Protein AF-A0A2M8NZD1-F1 (afdb_monomer)

Sequence (65 aa):
MSYVVQGGNLPGAIRHETELPKVGMRVKVGSQICRIIEVYEMMPPRDNIQFIHVVVASEHDVAFS

Secondary structure (DSSP, 8-state):
-EEEETT--SPPEE---SSPP-TT-EEEETTEEEEEEEEEEEEEEETTEEEEEEEEEETTT----

pLDDT: mean 76.97, std 12.95, range [42.5, 93.94]

Solvent-accessible surface area (backbone atoms only — not comparable to full-atom values): 4108 Å² total; per-residue (Å²): 65,41,40,40,50,65,97,51,93,63,81,60,50,78,46,92,69,95,68,86,87,50,69,72,40,77,46,76,58,92,94,43,64,24,30,28,70,42,78,42,75,77,51,80,68,53,91,96,47,68,49,40,42,35,38,25,37,49,61,90,74,56,80,87,126

Structure (mmCIF, N/CA/C/O backbone):
data_AF-A0A2M8NZD1-F1
#
_entry.id   AF-A0A2M8NZD1-F1
#
loop_
_atom_site.group_PDB
_atom_site.id
_atom_site.type_symbol
_atom_site.label_atom_id
_atom_site.label_alt_id
_atom_site.label_comp_id
_atom_site.label_asym_id
_atom_site.label_entity_id
_atom_site.label_seq_id
_atom_site.pdbx_PDB_ins_code
_atom_site.Cartn_x
_atom_site.Cartn_y
_atom_site.Cartn_z
_atom_site.occupancy
_atom_site.B_iso_or_equiv
_atom_site.auth_seq_id
_atom_site.auth_comp_id
_atom_site.auth_asym_id
_atom_site.auth_atom_id
_atom_site.pdbx_PDB_model_num
ATOM 1 N N . MET A 1 1 ? -7.357 -4.199 2.752 1.00 64.31 1 MET A N 1
ATOM 2 C CA . MET A 1 1 ? -6.361 -3.386 2.028 1.00 64.31 1 MET A CA 1
ATOM 3 C C . MET A 1 1 ? -6.466 -3.663 0.538 1.00 64.31 1 MET A C 1
ATOM 5 O O . MET A 1 1 ? -6.617 -4.824 0.171 1.00 64.31 1 MET A O 1
ATOM 9 N N . SER A 1 2 ? -6.437 -2.622 -0.295 1.00 63.78 2 SER A N 1
ATOM 10 C CA . SER A 1 2 ? -6.374 -2.752 -1.758 1.00 63.78 2 SER A CA 1
ATOM 11 C C . SER A 1 2 ? -4.963 -2.419 -2.235 1.00 63.78 2 SER A C 1
ATOM 13 O O . SER A 1 2 ? -4.456 -1.347 -1.903 1.00 63.78 2 SER A O 1
ATOM 15 N N . TYR A 1 3 ? -4.339 -3.335 -2.976 1.00 63.97 3 TYR A N 1
ATOM 16 C CA . TYR A 1 3 ? -3.005 -3.166 -3.549 1.00 63.97 3 TYR A CA 1
ATOM 17 C C . TYR A 1 3 ? -3.099 -2.872 -5.043 1.00 63.97 3 TYR A C 1
ATOM 19 O O . TYR A 1 3 ? -3.641 -3.684 -5.796 1.00 63.97 3 TYR A O 1
ATOM 27 N N . VAL A 1 4 ? -2.505 -1.760 -5.475 1.00 68.31 4 VAL A N 1
ATOM 28 C CA . VAL A 1 4 ? -2.310 -1.428 -6.891 1.00 68.31 4 VAL A CA 1
ATOM 29 C C . VAL A 1 4 ? -0.814 -1.409 -7.187 1.00 68.31 4 VAL A C 1
ATOM 31 O O . VAL A 1 4 ? -0.043 -0.723 -6.518 1.00 68.31 4 VAL A O 1
ATOM 34 N N . VAL A 1 5 ? -0.393 -2.200 -8.175 1.00 69.06 5 VAL A N 1
ATOM 35 C CA . VAL A 1 5 ? 1.004 -2.239 -8.625 1.00 69.06 5 VAL A CA 1
ATOM 36 C C . VAL A 1 5 ? 1.213 -1.112 -9.628 1.00 69.06 5 VAL A C 1
ATOM 38 O O . VAL A 1 5 ? 0.569 -1.092 -10.678 1.00 69.06 5 VAL A O 1
ATOM 41 N N . GLN A 1 6 ? 2.105 -0.175 -9.3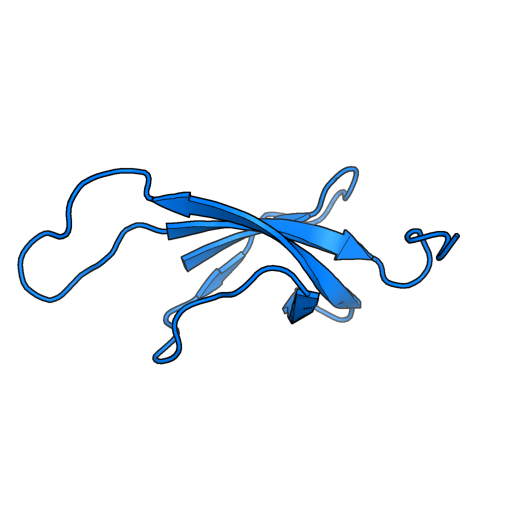16 1.00 68.69 6 GLN A N 1
ATOM 42 C CA . GLN A 1 6 ? 2.438 0.925 -10.215 1.00 68.69 6 GLN A CA 1
ATOM 43 C C . GLN A 1 6 ? 3.007 0.373 -11.528 1.00 68.69 6 GLN A C 1
ATOM 45 O O . GLN A 1 6 ? 3.938 -0.427 -11.515 1.00 68.69 6 GLN A O 1
ATOM 50 N N . GLY A 1 7 ? 2.421 0.770 -12.662 1.00 63.06 7 GLY A N 1
ATOM 51 C CA . GLY A 1 7 ? 2.845 0.316 -13.994 1.00 63.06 7 GLY A CA 1
ATOM 52 C C . GLY A 1 7 ? 2.615 -1.176 -14.286 1.00 63.06 7 GLY A C 1
ATOM 53 O O . GLY A 1 7 ? 2.986 -1.648 -15.358 1.00 63.06 7 GLY A O 1
ATOM 54 N N . GLY A 1 8 ? 2.011 -1.929 -13.361 1.00 61.03 8 GLY A N 1
ATOM 55 C CA . GLY A 1 8 ? 1.811 -3.370 -13.485 1.00 61.03 8 GLY A CA 1
ATOM 56 C C . GLY A 1 8 ? 0.502 -3.741 -14.183 1.00 61.03 8 GLY A C 1
ATOM 57 O O . GLY A 1 8 ? -0.510 -3.063 -14.043 1.00 61.03 8 GLY A O 1
ATOM 58 N N . ASN A 1 9 ? 0.504 -4.880 -14.880 1.00 57.38 9 ASN A N 1
ATOM 59 C CA . ASN A 1 9 ? -0.684 -5.445 -15.540 1.00 57.38 9 ASN A CA 1
ATOM 60 C C . ASN A 1 9 ? -1.433 -6.466 -14.654 1.00 57.38 9 ASN A C 1
ATOM 62 O O . ASN A 1 9 ? -2.220 -7.276 -15.145 1.00 57.38 9 ASN A O 1
ATOM 66 N N . LEU A 1 10 ? -1.132 -6.494 -13.350 1.00 59.88 10 LEU A N 1
ATOM 67 C CA . LEU A 1 10 ? -1.784 -7.393 -12.403 1.00 59.88 10 LEU A CA 1
ATOM 68 C C . LEU A 1 10 ? -3.127 -6.788 -11.974 1.00 59.88 10 LEU A C 1
ATOM 70 O O . LEU A 1 10 ? -3.158 -5.616 -11.592 1.00 59.88 10 LEU A O 1
ATOM 74 N N . PRO A 1 11 ? -4.224 -7.565 -11.975 1.00 55.97 11 PRO A N 1
ATOM 75 C CA . PRO A 1 11 ? -5.459 -7.114 -11.356 1.00 55.97 11 PRO A CA 1
ATOM 76 C C . PRO A 1 11 ? -5.151 -6.878 -9.876 1.00 55.97 11 PRO A C 1
ATOM 78 O O . PRO A 1 11 ? -4.662 -7.784 -9.198 1.00 55.97 11 PRO A O 1
ATOM 81 N N . GLY A 1 12 ? -5.341 -5.646 -9.398 1.00 59.03 12 GLY A N 1
ATOM 82 C CA . GLY A 1 12 ? -5.068 -5.289 -8.007 1.00 59.03 12 GLY A CA 1
ATOM 83 C C . GLY A 1 12 ? -5.66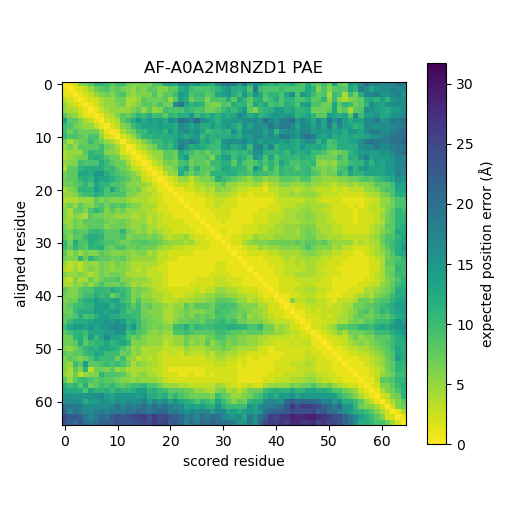7 -6.306 -7.029 1.00 59.03 12 GLY A C 1
ATOM 84 O O . GLY A 1 12 ? -6.710 -6.906 -7.292 1.00 59.03 12 GLY A O 1
ATOM 85 N N . ALA A 1 13 ? -4.994 -6.539 -5.904 1.00 63.66 13 ALA A N 1
ATOM 86 C CA . ALA A 1 13 ? -5.407 -7.551 -4.936 1.00 63.66 13 ALA A CA 1
ATOM 87 C C . ALA A 1 13 ? -6.082 -6.894 -3.728 1.00 63.66 13 ALA A C 1
ATOM 89 O O . ALA A 1 13 ? -5.523 -5.977 -3.127 1.00 63.66 13 ALA A O 1
ATOM 90 N N . ILE A 1 14 ? -7.254 -7.392 -3.326 1.00 65.38 14 ILE A N 1
ATOM 91 C CA . ILE A 1 14 ? -7.874 -7.031 -2.045 1.00 65.38 14 ILE A CA 1
ATOM 92 C C . ILE A 1 14 ? -7.511 -8.114 -1.031 1.00 65.38 14 ILE A C 1
ATOM 94 O O . ILE A 1 14 ? -7.832 -9.284 -1.231 1.00 65.38 14 ILE A O 1
ATOM 98 N N . ARG A 1 15 ? -6.843 -7.736 0.062 1.00 67.12 15 ARG A N 1
ATOM 99 C CA . ARG A 1 15 ? -6.491 -8.655 1.156 1.00 67.12 15 ARG A CA 1
ATOM 100 C C . ARG A 1 15 ? -6.934 -8.107 2.504 1.00 67.12 15 ARG A C 1
ATOM 102 O O . ARG A 1 15 ? -6.881 -6.898 2.744 1.00 67.12 15 ARG A O 1
ATOM 109 N N . HIS A 1 16 ? -7.380 -9.006 3.375 1.00 64.56 16 HIS A N 1
ATOM 110 C CA . HIS A 1 16 ? -7.545 -8.718 4.792 1.00 64.56 16 HIS A CA 1
ATOM 111 C C . HIS A 1 16 ? -6.173 -8.841 5.456 1.00 64.56 16 HIS A C 1
ATOM 1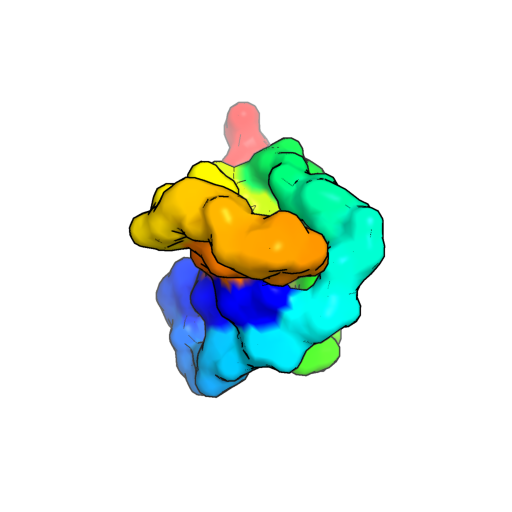13 O O . HIS A 1 16 ? -5.558 -9.901 5.386 1.00 64.56 16 HIS A O 1
ATOM 119 N N . GLU A 1 17 ? -5.694 -7.757 6.053 1.00 72.44 17 GLU A N 1
ATOM 120 C CA . GLU A 1 17 ? -4.379 -7.680 6.686 1.00 72.44 17 GLU A CA 1
ATOM 121 C C . GLU A 1 17 ? -4.573 -7.170 8.113 1.00 72.44 17 GLU A C 1
ATOM 123 O O . GLU A 1 17 ? -5.383 -6.271 8.343 1.00 72.44 17 GLU A O 1
ATOM 128 N N . THR A 1 18 ? -3.863 -7.765 9.068 1.00 69.31 18 THR A N 1
ATOM 129 C CA . THR A 1 18 ? -3.925 -7.390 10.492 1.00 69.31 18 THR A CA 1
ATOM 130 C C . THR A 1 18 ? -2.882 -6.343 10.868 1.00 69.31 18 THR A C 1
ATOM 132 O O . THR A 1 18 ? -2.961 -5.749 11.939 1.00 69.31 18 THR A O 1
ATOM 135 N N . GLU A 1 19 ? -1.901 -6.117 9.997 1.00 78.69 19 GLU A N 1
ATOM 136 C CA . GLU A 1 19 ? -0.850 -5.125 10.182 1.00 78.69 19 GLU A CA 1
ATOM 137 C C . GLU A 1 19 ? -1.120 -3.888 9.323 1.00 78.69 19 GLU A C 1
ATOM 139 O O . GLU A 1 19 ? -1.479 -3.983 8.146 1.00 78.69 19 GLU A O 1
ATOM 144 N N . LEU A 1 20 ? -0.924 -2.707 9.915 1.00 82.56 20 LEU A N 1
ATOM 145 C CA . LEU A 1 20 ? -1.005 -1.449 9.179 1.00 82.56 20 LEU A CA 1
ATOM 146 C C . LEU A 1 20 ? 0.153 -1.357 8.173 1.00 82.56 20 LEU A C 1
ATOM 148 O O . LEU A 1 20 ? 1.309 -1.560 8.559 1.00 82.56 20 LEU A O 1
ATOM 152 N N . PRO A 1 21 ? -0.122 -1.003 6.907 1.00 87.44 21 PRO A N 1
ATOM 153 C CA . PRO A 1 21 ? 0.915 -0.893 5.898 1.00 87.44 21 PRO A CA 1
ATOM 154 C C . PRO A 1 21 ? 1.759 0.345 6.172 1.00 87.44 21 PRO A C 1
ATOM 156 O O . PRO A 1 21 ? 1.257 1.390 6.590 1.00 87.44 21 PRO A O 1
ATOM 159 N N . LYS A 1 22 ? 3.051 0.245 5.883 1.00 91.19 22 LYS A N 1
ATOM 160 C CA . LYS A 1 22 ? 3.985 1.364 5.972 1.00 91.19 22 LYS A CA 1
ATOM 161 C C . LYS A 1 22 ? 4.812 1.435 4.703 1.00 91.19 22 LYS A C 1
ATOM 163 O O . LYS A 1 22 ? 5.224 0.404 4.167 1.00 91.19 22 LYS A O 1
ATOM 168 N N . VAL A 1 23 ? 5.087 2.656 4.255 1.00 92.69 23 VAL A N 1
ATOM 169 C CA . VAL A 1 23 ? 6.040 2.899 3.168 1.00 92.69 23 VAL A CA 1
ATOM 170 C C . VAL A 1 23 ? 7.363 2.213 3.499 1.00 92.69 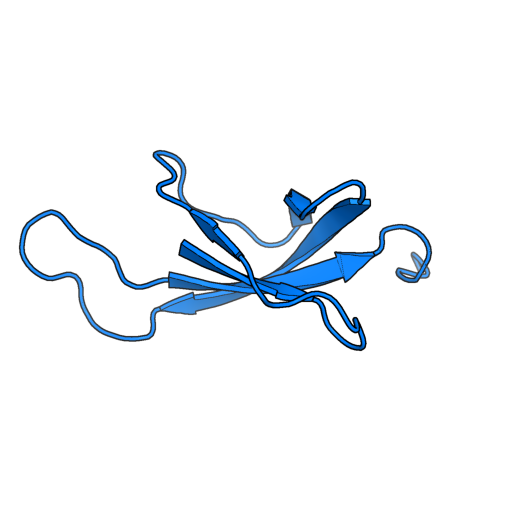23 VAL A C 1
ATOM 172 O O . VAL A 1 23 ? 7.851 2.258 4.628 1.00 92.69 23 VAL A O 1
ATOM 175 N N . GLY A 1 24 ? 7.911 1.514 2.513 1.00 91.88 24 GLY A N 1
ATOM 176 C CA . GLY A 1 24 ? 9.127 0.732 2.635 1.00 91.88 24 GLY A CA 1
ATOM 177 C C . GLY A 1 24 ? 8.922 -0.728 3.049 1.00 91.88 24 GLY A C 1
ATOM 178 O O . GLY A 1 24 ? 9.880 -1.491 2.921 1.00 91.88 24 GLY A O 1
ATOM 179 N N . MET A 1 25 ? 7.732 -1.150 3.490 1.00 91.75 25 MET A N 1
ATOM 180 C CA . MET A 1 25 ? 7.450 -2.569 3.748 1.00 91.75 25 MET A CA 1
ATOM 181 C C . MET A 1 25 ? 7.436 -3.381 2.451 1.00 91.75 25 MET A C 1
ATOM 183 O O . MET A 1 25 ? 7.030 -2.888 1.398 1.00 91.75 25 MET A O 1
ATOM 187 N N . ARG A 1 26 ? 7.848 -4.648 2.544 1.00 90.94 26 ARG A N 1
ATOM 188 C CA . ARG A 1 26 ? 7.730 -5.625 1.457 1.00 90.94 26 ARG A CA 1
ATOM 189 C C . ARG A 1 26 ? 6.401 -6.350 1.557 1.00 90.94 26 ARG A C 1
ATOM 191 O O . ARG A 1 26 ? 6.037 -6.825 2.629 1.00 90.94 26 ARG A O 1
ATOM 198 N N . VAL A 1 27 ? 5.714 -6.484 0.434 1.00 87.00 27 VAL A N 1
ATOM 199 C CA . VAL A 1 27 ? 4.459 -7.224 0.322 1.00 87.00 27 VAL A CA 1
ATOM 200 C C . VAL A 1 27 ? 4.498 -8.127 -0.901 1.00 87.00 27 VAL A C 1
ATOM 202 O O . VAL A 1 27 ? 5.148 -7.824 -1.899 1.00 87.00 27 VAL A O 1
ATOM 205 N N . LYS A 1 28 ? 3.797 -9.258 -0.825 1.00 85.88 28 LYS A N 1
ATOM 206 C CA . LYS A 1 28 ? 3.652 -10.173 -1.957 1.00 85.88 28 LYS A CA 1
ATOM 207 C C . LYS A 1 28 ? 2.354 -9.872 -2.699 1.00 85.88 28 LYS A C 1
ATOM 209 O O . LYS A 1 28 ? 1.276 -9.988 -2.110 1.00 85.88 28 LYS A O 1
ATOM 214 N N . VAL A 1 29 ? 2.460 -9.539 -3.983 1.00 82.62 29 VAL A N 1
ATOM 215 C CA . VAL A 1 29 ? 1.323 -9.338 -4.891 1.00 82.62 29 VAL A CA 1
ATOM 216 C C . VAL A 1 29 ? 1.403 -10.384 -6.001 1.00 82.62 29 VAL A C 1
ATOM 218 O O . VAL A 1 29 ? 2.305 -10.368 -6.837 1.00 82.62 29 VAL A O 1
ATOM 221 N N . GLY A 1 30 ? 0.486 -11.355 -5.976 1.00 81.69 30 GLY A N 1
ATOM 222 C CA . GLY A 1 30 ? 0.577 -12.537 -6.837 1.00 81.69 30 GLY A CA 1
ATOM 223 C C . GLY A 1 30 ? 1.858 -13.335 -6.563 1.00 81.69 30 GLY A C 1
ATOM 224 O O . GLY A 1 30 ? 2.085 -13.790 -5.440 1.00 81.69 30 GLY A O 1
ATOM 225 N N . SER A 1 31 ? 2.701 -13.509 -7.583 1.00 82.38 31 SER A N 1
ATOM 226 C CA . SER A 1 31 ? 4.023 -14.146 -7.474 1.00 82.38 31 SER A CA 1
ATOM 227 C C . SER A 1 31 ? 5.169 -13.164 -7.196 1.00 82.38 31 SER A C 1
ATOM 229 O O . SER A 1 31 ? 6.283 -13.616 -6.945 1.00 82.38 31 SER A O 1
ATOM 231 N N . GLN A 1 32 ? 4.916 -11.853 -7.217 1.00 83.44 32 GLN A N 1
ATOM 232 C CA . GLN A 1 32 ? 5.953 -10.824 -7.145 1.00 83.44 32 GLN A CA 1
ATOM 233 C C . GLN A 1 32 ? 6.120 -10.276 -5.725 1.00 83.44 32 GLN A C 1
ATOM 235 O O . GLN A 1 32 ? 5.145 -10.145 -4.978 1.00 83.44 32 GLN A O 1
ATOM 240 N N . ILE A 1 33 ? 7.363 -9.947 -5.363 1.00 88.62 33 ILE A N 1
ATOM 241 C CA . ILE A 1 33 ? 7.676 -9.159 -4.168 1.00 88.62 33 ILE A CA 1
ATOM 242 C C . ILE A 1 33 ? 7.735 -7.693 -4.590 1.00 88.62 33 ILE A C 1
ATOM 244 O O . ILE A 1 33 ? 8.497 -7.320 -5.481 1.00 88.62 33 ILE A O 1
ATOM 248 N N . CYS A 1 34 ? 6.925 -6.870 -3.938 1.00 89.50 34 CYS A N 1
ATOM 249 C CA . CYS A 1 34 ? 6.839 -5.441 -4.187 1.00 89.50 34 CYS A CA 1
ATOM 250 C C . CYS A 1 34 ? 7.117 -4.672 -2.895 1.00 89.50 34 CYS A C 1
ATOM 252 O O . CYS A 1 34 ? 6.907 -5.182 -1.791 1.00 89.50 34 CYS A O 1
ATOM 254 N N . ARG A 1 35 ? 7.550 -3.421 -3.028 1.00 92.50 35 ARG A N 1
ATOM 255 C CA . ARG A 1 35 ? 7.735 -2.499 -1.911 1.00 92.50 35 ARG A CA 1
ATOM 256 C C . ARG A 1 35 ? 6.613 -1.473 -1.896 1.00 92.50 35 ARG A C 1
ATOM 258 O O . ARG A 1 35 ? 6.266 -0.923 -2.937 1.00 92.50 35 ARG A O 1
ATOM 265 N N . ILE A 1 36 ? 6.046 -1.224 -0.720 1.00 92.12 36 ILE A N 1
ATOM 266 C CA . ILE A 1 36 ? 5.052 -0.167 -0.534 1.00 92.12 36 ILE A CA 1
ATOM 267 C C . ILE A 1 36 ? 5.741 1.180 -0.718 1.00 92.12 36 ILE A C 1
ATOM 269 O O . ILE A 1 36 ? 6.711 1.468 -0.016 1.00 92.12 36 ILE A O 1
ATOM 273 N N . ILE A 1 37 ? 5.229 1.995 -1.632 1.00 93.94 37 ILE A N 1
ATOM 274 C CA . ILE A 1 37 ? 5.760 3.334 -1.907 1.00 93.94 37 ILE A CA 1
ATOM 275 C C . ILE A 1 37 ? 4.801 4.433 -1.455 1.00 93.94 37 ILE A C 1
ATOM 277 O O . ILE A 1 37 ? 5.256 5.492 -1.041 1.00 93.94 37 ILE A O 1
ATOM 281 N N . GLU A 1 38 ? 3.496 4.156 -1.431 1.00 92.69 38 GLU A N 1
ATOM 282 C CA . GLU A 1 38 ? 2.481 5.107 -0.981 1.00 92.69 38 GLU A CA 1
ATOM 283 C C . GLU A 1 38 ? 1.380 4.388 -0.199 1.00 92.69 38 GLU A C 1
ATOM 285 O O . GLU A 1 38 ? 1.016 3.245 -0.496 1.00 92.69 38 GLU A O 1
ATOM 290 N N . VAL A 1 39 ? 0.845 5.074 0.810 1.00 91.75 39 VAL A N 1
ATOM 291 C CA . VAL A 1 39 ? -0.262 4.605 1.647 1.00 91.75 39 VAL A CA 1
ATOM 292 C C . VAL A 1 39 ? -1.262 5.746 1.788 1.00 91.75 39 VAL A C 1
ATOM 294 O O . VAL A 1 39 ? -0.903 6.821 2.262 1.00 91.75 39 VAL A O 1
ATOM 297 N N . TYR A 1 40 ? -2.516 5.492 1.423 1.00 89.75 40 TYR A N 1
ATOM 298 C CA . TYR A 1 40 ? -3.614 6.447 1.535 1.00 89.75 40 TYR A CA 1
ATOM 299 C C . TYR A 1 40 ? -4.785 5.838 2.300 1.00 89.75 40 TYR A C 1
ATOM 301 O O . TYR A 1 40 ? -5.275 4.758 1.963 1.00 89.75 40 TYR A O 1
ATOM 309 N N . GLU A 1 41 ? -5.277 6.549 3.311 1.00 86.12 41 GLU A N 1
ATOM 310 C CA . GLU A 1 41 ? -6.566 6.238 3.923 1.00 86.12 41 GLU A CA 1
ATOM 311 C C . GLU A 1 41 ? -7.674 6.837 3.047 1.00 86.12 41 GLU A C 1
ATOM 313 O O . GLU A 1 41 ? -7.738 8.050 2.858 1.00 86.12 41 GLU A O 1
ATOM 318 N N . MET A 1 42 ? -8.520 5.987 2.459 1.00 83.56 42 MET A N 1
ATOM 319 C CA . MET A 1 42 ? -9.550 6.438 1.514 1.00 83.56 42 MET A CA 1
ATOM 320 C C . MET A 1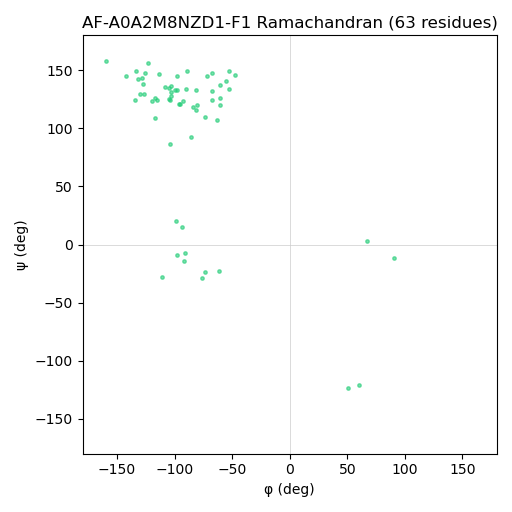 42 ? -10.745 7.087 2.215 1.00 83.56 42 MET A C 1
ATOM 322 O O . MET A 1 42 ? -11.437 7.914 1.626 1.00 83.56 42 MET A O 1
ATOM 326 N N . MET A 1 43 ? -11.026 6.678 3.450 1.00 83.81 43 MET A N 1
ATOM 327 C CA . MET A 1 43 ? -12.092 7.229 4.280 1.00 83.81 43 MET A CA 1
ATOM 328 C C . MET A 1 43 ? -11.830 6.908 5.753 1.00 83.81 43 MET A C 1
ATOM 330 O O . MET A 1 43 ? -11.164 5.901 6.023 1.00 83.81 43 MET A O 1
ATOM 334 N N . PRO A 1 44 ? -12.416 7.689 6.683 1.00 82.31 44 PRO A N 1
ATOM 335 C CA . PRO A 1 44 ? -12.334 7.391 8.103 1.00 82.31 44 PRO A CA 1
ATOM 336 C C . PRO A 1 44 ? -12.772 5.951 8.409 1.00 82.31 44 PRO A C 1
ATOM 338 O O . PRO A 1 44 ? -13.664 5.427 7.724 1.00 82.31 44 PRO A O 1
ATOM 341 N N . PRO A 1 45 ? -12.201 5.319 9.448 1.00 81.19 45 PRO A N 1
ATOM 342 C CA . PRO A 1 45 ? -12.596 3.984 9.871 1.00 81.19 45 PRO A CA 1
ATOM 343 C C . PRO A 1 45 ? -14.102 3.916 10.153 1.00 81.19 45 PRO A C 1
ATOM 345 O O . PRO A 1 45 ? -14.684 4.844 10.721 1.00 81.19 45 PRO A O 1
ATOM 348 N N . ARG A 1 46 ? -14.738 2.807 9.770 1.00 81.88 46 ARG A N 1
ATOM 349 C CA . ARG A 1 46 ? -16.128 2.502 10.131 1.00 81.88 46 ARG A CA 1
ATOM 350 C C . ARG A 1 46 ? -16.139 1.203 10.913 1.00 81.88 46 ARG A C 1
ATOM 352 O O . ARG A 1 46 ? -15.644 0.188 10.423 1.00 81.88 46 ARG A O 1
ATOM 359 N N . ASP A 1 47 ? -16.684 1.256 12.122 1.00 83.06 47 ASP A N 1
ATOM 360 C CA . ASP A 1 47 ? -16.605 0.165 13.091 1.00 83.06 47 ASP A CA 1
ATOM 361 C C . ASP A 1 47 ? -15.144 -0.299 13.257 1.00 83.06 47 ASP A C 1
ATOM 363 O O . ASP A 1 47 ? -14.262 0.515 13.528 1.00 83.06 47 ASP A O 1
ATOM 367 N N . ASN A 1 48 ? -14.866 -1.584 13.034 1.00 73.56 48 ASN A N 1
ATOM 368 C CA . ASN A 1 48 ? -13.524 -2.165 13.123 1.00 73.56 48 ASN A CA 1
ATOM 369 C C . ASN A 1 48 ? -12.847 -2.326 11.749 1.00 73.56 48 ASN A C 1
ATOM 371 O O . ASN A 1 48 ? -11.947 -3.152 11.599 1.00 73.56 48 ASN A O 1
ATOM 375 N N . ILE A 1 49 ? -13.301 -1.595 10.725 1.00 73.31 49 ILE A N 1
ATOM 376 C CA . ILE A 1 49 ? -12.810 -1.723 9.350 1.00 73.31 49 ILE A CA 1
ATOM 377 C C . ILE A 1 49 ? -12.154 -0.415 8.902 1.00 73.31 49 ILE A C 1
ATOM 379 O O . ILE A 1 49 ? -12.764 0.656 8.925 1.00 73.31 49 ILE A O 1
ATOM 383 N N . GLN A 1 50 ? -10.911 -0.527 8.429 1.00 76.44 50 GLN A N 1
ATOM 384 C CA . GLN A 1 50 ? -10.155 0.563 7.814 1.00 76.44 50 GLN A CA 1
ATOM 385 C C . GLN A 1 50 ? -10.006 0.353 6.305 1.00 76.44 50 GLN A C 1
ATOM 387 O O . GLN A 1 50 ? -9.661 -0.734 5.832 1.00 76.44 50 GLN A O 1
ATOM 392 N N . PHE A 1 51 ? -10.225 1.420 5.539 1.00 81.25 51 PHE A N 1
ATOM 393 C CA . PHE A 1 51 ? -10.158 1.402 4.080 1.00 81.25 51 PHE A CA 1
ATOM 394 C C . PHE A 1 51 ? -8.858 2.045 3.607 1.00 81.25 51 PHE A C 1
ATOM 396 O O . PHE A 1 51 ? -8.801 3.237 3.316 1.00 81.25 51 PHE A O 1
ATOM 403 N N . ILE A 1 52 ? -7.806 1.232 3.531 1.00 83.94 52 ILE A N 1
ATOM 404 C CA . ILE A 1 52 ? -6.472 1.681 3.121 1.00 83.94 52 ILE A CA 1
ATOM 405 C C . ILE A 1 52 ? -6.187 1.251 1.677 1.00 83.94 52 ILE A C 1
ATOM 407 O O . ILE A 1 52 ? -6.321 0.069 1.325 1.00 83.94 52 ILE A O 1
ATOM 411 N N . HIS A 1 53 ? -5.781 2.225 0.864 1.00 86.38 53 HIS A N 1
ATOM 412 C CA . HIS A 1 53 ? -5.239 2.067 -0.479 1.00 86.38 53 HIS A CA 1
ATOM 413 C C . HIS A 1 53 ? -3.713 2.108 -0.426 1.00 86.38 53 HIS A C 1
ATOM 415 O O . HIS A 1 53 ? -3.133 2.985 0.214 1.00 86.38 53 HIS A O 1
ATOM 421 N N . VAL A 1 54 ? -3.062 1.160 -1.093 1.00 89.88 54 VAL A N 1
ATOM 422 C CA . VAL A 1 54 ? -1.605 1.043 -1.098 1.00 89.88 54 VAL A CA 1
ATOM 423 C C . VAL A 1 54 ? -1.102 0.924 -2.526 1.00 89.88 54 VAL A C 1
ATOM 425 O O . VAL A 1 54 ? -1.556 0.059 -3.281 1.00 89.88 54 VAL A O 1
ATOM 428 N N . VAL A 1 55 ? -0.122 1.760 -2.860 1.00 89.75 55 VAL A N 1
ATOM 429 C CA . VAL A 1 55 ? 0.611 1.688 -4.125 1.00 89.75 55 VAL A CA 1
ATOM 430 C C . VAL A 1 55 ? 1.940 0.991 -3.873 1.00 89.75 55 VAL A C 1
ATOM 432 O O . VAL A 1 55 ? 2.652 1.296 -2.908 1.00 89.75 55 VAL A O 1
ATOM 435 N N . VAL A 1 56 ? 2.270 0.027 -4.730 1.00 90.56 56 VAL A N 1
ATOM 436 C CA . VAL A 1 56 ? 3.505 -0.755 -4.624 1.00 90.56 56 VAL A CA 1
ATOM 437 C C . VAL A 1 56 ? 4.306 -0.710 -5.920 1.00 90.56 56 VAL A C 1
ATOM 439 O O . VAL A 1 56 ? 3.729 -0.691 -7.007 1.00 90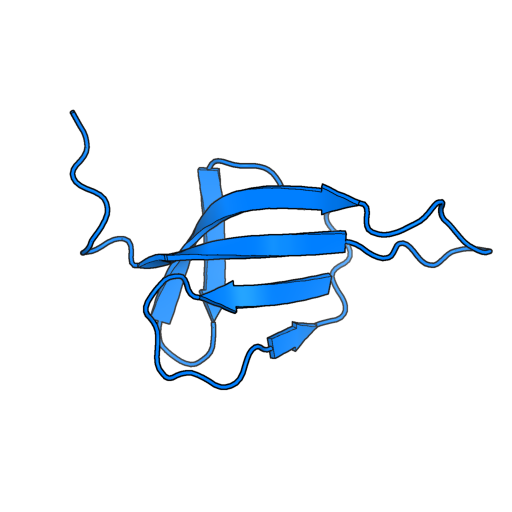.56 56 VAL A O 1
ATOM 442 N N . ALA A 1 57 ? 5.630 -0.757 -5.801 1.00 89.31 57 ALA A N 1
ATOM 443 C CA . ALA A 1 57 ? 6.560 -0.897 -6.920 1.00 89.31 57 ALA A CA 1
ATOM 444 C C . ALA A 1 57 ? 7.294 -2.244 -6.847 1.00 89.31 57 ALA A C 1
ATOM 446 O O . ALA A 1 57 ? 7.571 -2.747 -5.753 1.00 89.31 57 ALA A O 1
ATOM 447 N N . SER A 1 58 ? 7.607 -2.839 -7.999 1.00 84.31 58 SER A N 1
ATOM 448 C CA . SER A 1 58 ? 8.490 -4.012 -8.075 1.00 84.31 58 SER A CA 1
ATOM 449 C C . SER A 1 58 ? 9.868 -3.659 -7.517 1.00 84.31 58 SER A C 1
ATOM 451 O O . SER A 1 58 ? 10.403 -2.605 -7.848 1.00 84.31 58 SER A O 1
ATOM 453 N N . GLU A 1 59 ? 10.484 -4.532 -6.711 1.00 73.00 59 GLU A N 1
ATOM 454 C CA . GLU A 1 59 ? 11.851 -4.273 -6.226 1.00 73.00 59 GLU A CA 1
ATOM 455 C C . GLU A 1 59 ? 12.883 -4.167 -7.362 1.00 73.00 59 GLU A C 1
ATOM 457 O O . GLU A 1 59 ? 13.910 -3.523 -7.176 1.00 73.00 59 GLU A O 1
ATOM 462 N N . HIS A 1 60 ? 12.610 -4.746 -8.536 1.00 6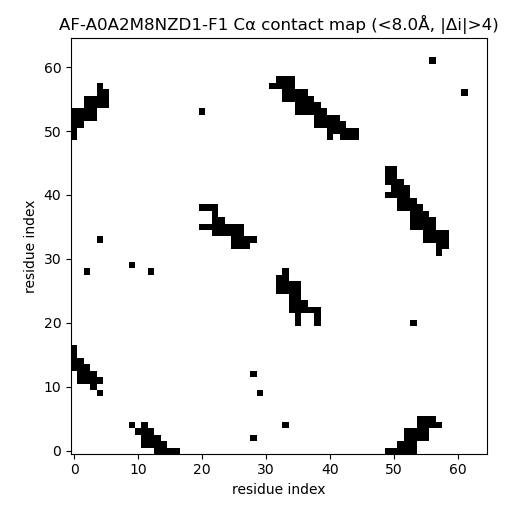8.62 60 HIS A N 1
ATOM 463 C CA . HIS A 1 60 ? 13.489 -4.625 -9.702 1.00 68.62 60 HIS A CA 1
ATOM 464 C C . HIS A 1 60 ? 13.438 -3.241 -10.365 1.00 68.62 60 HIS A C 1
ATOM 466 O O . HIS A 1 60 ? 14.411 -2.851 -11.006 1.00 68.62 60 HIS A O 1
ATOM 472 N N . ASP A 1 61 ? 12.343 -2.501 -10.178 1.00 62.19 61 ASP A N 1
ATOM 473 C CA . ASP A 1 61 ? 12.123 -1.189 -10.798 1.00 62.19 61 ASP A CA 1
ATOM 474 C C . ASP A 1 61 ? 12.481 -0.028 -9.854 1.00 62.19 61 ASP A C 1
ATOM 476 O O . ASP A 1 61 ? 12.537 1.130 -10.269 1.00 62.19 61 ASP A O 1
ATOM 480 N N . VAL A 1 62 ? 12.758 -0.318 -8.576 1.00 56.00 62 VAL A N 1
ATOM 481 C CA . VAL A 1 62 ? 13.226 0.683 -7.611 1.00 56.00 62 VAL A CA 1
ATOM 482 C C . VAL A 1 62 ? 14.745 0.806 -7.726 1.00 56.00 62 VAL A C 1
ATOM 484 O O . VAL A 1 62 ? 15.502 0.087 -7.074 1.00 56.00 62 VAL A O 1
ATOM 487 N N . ALA A 1 63 ? 15.204 1.746 -8.554 1.00 51.19 63 ALA A N 1
ATOM 488 C CA . ALA A 1 63 ? 16.578 2.229 -8.496 1.00 51.19 63 ALA A CA 1
ATOM 489 C C . ALA A 1 63 ? 16.801 2.905 -7.131 1.00 51.19 63 ALA A C 1
ATOM 491 O O . ALA A 1 63 ? 16.276 3.985 -6.871 1.00 51.19 63 ALA A O 1
ATOM 492 N N . PHE A 1 64 ? 17.544 2.256 -6.234 1.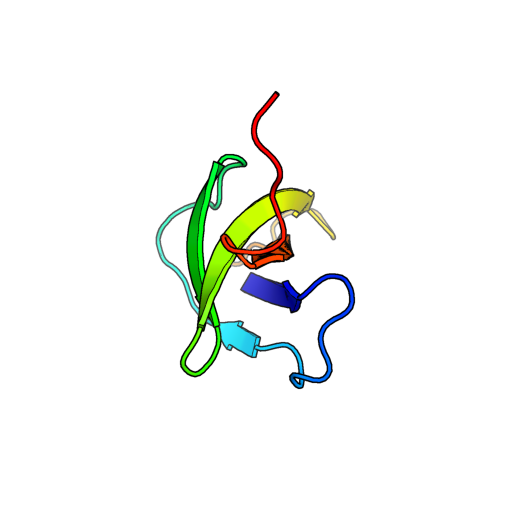00 50.97 64 PHE A N 1
ATOM 493 C CA . PHE A 1 64 ? 18.017 2.899 -5.009 1.00 50.97 64 PHE A CA 1
ATOM 494 C C . PHE A 1 64 ? 19.146 3.871 -5.375 1.00 50.97 64 PHE A C 1
ATOM 496 O O . PHE A 1 64 ? 20.232 3.431 -5.754 1.00 50.97 64 PHE A O 1
ATOM 503 N N . SER A 1 65 ? 18.876 5.174 -5.278 1.00 42.50 65 SER A N 1
ATOM 504 C CA . SER A 1 65 ? 19.878 6.246 -5.187 1.00 42.50 65 SER A CA 1
ATOM 505 C C . SER A 1 65 ? 19.935 6.778 -3.765 1.00 42.50 65 SER A C 1
ATOM 507 O O . SER A 1 65 ? 18.832 7.069 -3.244 1.00 42.50 65 SER A O 1
#

Nearest PDB structures (foldseek):
  5hy6-assembly1_A  TM=7.461E-01  e=4.279E-01  Spodoptera frugiperda
  6tnu-assembly1_eI  TM=7.230E-01  e=3.528E-01  Saccharomyces cerevisiae
  7oya-assembly1_11  TM=7.541E-01  e=1.364E+00  Danio rerio
  3wp3-assembly2_B  TM=3.728E-01  e=2.283E+00  Talaromyces funiculosus
  1te1-assembly1_B  TM=2.495E-01  e=4.635E+00  Talaromyces funiculosus

Mean predicted aligned error: 7.6 Å

Radius of gyration: 12.06 Å; Cα contacts (8 Å, |Δi|>4): 113; chai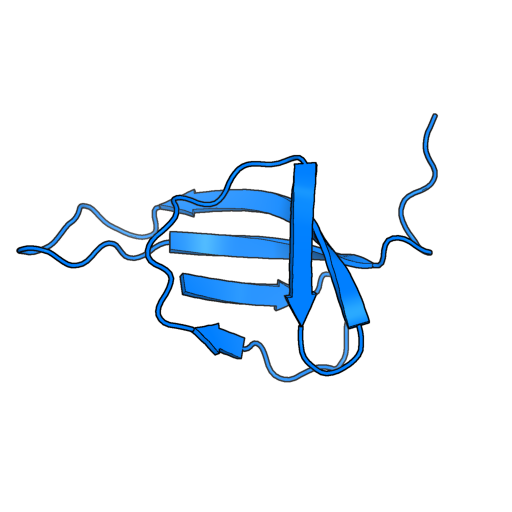ns: 1; bounding box: 36×22×29 Å

Foldseek 3Di:
DWEDEVVDPADIDDDDDPDDDDAQDWDDDPNAIWGWHDKDFPDDDDDPDTDIYTYTYGPVPDDDD